Protein AF-A0A418NCV4-F1 (afdb_monomer)

Secondary structure (DSSP, 8-state):
--PPPPHHHHHHHHHHHHT---HHHHHTTT-HHHHHHHHHHHHHHTTT--HHHHHHHHHHHHHHHHHHGGG--HHHHHHHHHHHHHHHHHHHHTT-HHHHHHHHHHHHHHHHHHHHTT-HHHHHHHHHHTTTS-HHHHHHHHHHHHHH-

Solvent-accessible surface area (backbone atoms only — not comparable to full-atom values): 7726 Å² total; per-residue (Å²): 138,84,81,80,77,49,71,65,53,56,51,49,50,53,49,57,65,61,62,62,69,55,54,68,64,45,26,73,72,65,38,43,67,36,17,44,51,49,15,49,52,27,43,57,66,20,70,89,44,63,56,72,59,20,48,52,24,42,52,51,13,41,53,27,26,56,63,34,27,73,82,62,47,68,68,39,50,52,51,41,31,52,44,21,46,51,48,14,52,46,28,44,74,71,66,37,53,70,59,12,23,48,30,35,4,54,19,51,41,52,32,50,52,42,25,75,75,64,37,63,68,37,39,52,48,52,64,72,37,59,86,72,59,48,74,58,9,52,51,40,21,51,56,53,52,70,72,77,110

Sequence (149 aa):
MSGERSLGDILGEALKSRSSRSPIHDAGRGDSDSLRSLASEHHNSGLDLTGLGRIAELGQALSFARLAAVDGTPDDLRAIVYLYGQLAGECRALGDAAAADTYEGQGYLLAEIMAEEGDEDMASMVVASAAAVSPGAHKTAKKLREAIV

Structure (mmCIF, N/CA/C/O backbone):
data_AF-A0A418NCV4-F1
#
_entry.id   AF-A0A418NCV4-F1
#
loop_
_atom_site.group_PDB
_atom_site.id
_atom_site.type_symbol
_atom_site.label_atom_id
_atom_site.label_alt_id
_atom_site.label_comp_id
_atom_site.label_asym_id
_atom_site.label_entity_id
_atom_site.label_seq_id
_atom_site.pdbx_PDB_ins_code
_atom_site.Cartn_x
_atom_site.Cartn_y
_atom_site.Cartn_z
_atom_site.occupancy
_atom_site.B_iso_or_equiv
_atom_site.auth_seq_id
_atom_site.auth_comp_id
_atom_site.auth_asym_id
_atom_site.auth_atom_id
_atom_site.pdbx_PDB_model_num
ATOM 1 N N . MET A 1 1 ? 7.838 -57.173 12.049 1.00 43.25 1 MET A N 1
ATOM 2 C CA . MET A 1 1 ? 6.371 -57.108 11.893 1.00 43.25 1 MET A CA 1
ATOM 3 C C . MET A 1 1 ? 6.043 -55.798 11.197 1.00 43.25 1 MET A C 1
ATOM 5 O O . MET A 1 1 ? 6.074 -54.765 11.847 1.00 43.25 1 MET A O 1
ATOM 9 N N . SER A 1 2 ? 5.862 -55.827 9.875 1.00 48.66 2 SER A N 1
ATOM 10 C CA . SER A 1 2 ? 5.436 -54.655 9.100 1.00 48.66 2 SER A CA 1
ATOM 11 C C . SER A 1 2 ? 3.914 -54.699 9.025 1.00 48.66 2 SER A C 1
ATOM 13 O O . SER A 1 2 ? 3.376 -55.666 8.493 1.00 48.66 2 SER A O 1
ATOM 15 N N . GLY A 1 3 ? 3.232 -53.736 9.644 1.00 57.91 3 GLY A N 1
ATOM 16 C CA . GLY A 1 3 ? 1.777 -53.627 9.563 1.00 57.91 3 GLY A CA 1
ATOM 17 C C . GLY A 1 3 ? 1.383 -53.159 8.167 1.00 57.91 3 GLY A C 1
ATOM 18 O O . GLY A 1 3 ? 1.766 -52.064 7.757 1.00 57.91 3 GLY A O 1
ATOM 19 N N . GLU A 1 4 ? 0.659 -53.996 7.428 1.00 65.62 4 GLU A N 1
ATOM 20 C CA . GLU A 1 4 ? 0.064 -53.616 6.149 1.00 65.62 4 GLU A CA 1
ATOM 21 C C . GLU A 1 4 ? -0.960 -52.504 6.399 1.00 65.62 4 GLU A C 1
ATOM 23 O O . GLU A 1 4 ? -1.940 -52.699 7.119 1.00 65.62 4 GLU A O 1
ATOM 28 N N . ARG A 1 5 ? -0.708 -51.311 5.844 1.00 72.44 5 ARG A N 1
ATOM 29 C CA . ARG A 1 5 ? -1.684 -50.215 5.879 1.00 72.44 5 ARG A CA 1
ATOM 30 C C . ARG A 1 5 ? -2.910 -50.636 5.084 1.00 72.44 5 ARG A C 1
ATOM 32 O O . ARG A 1 5 ? -2.779 -51.129 3.961 1.00 72.44 5 ARG A O 1
ATOM 39 N N . SER A 1 6 ? -4.091 -50.414 5.650 1.00 82.12 6 SER A N 1
ATOM 40 C CA . SER A 1 6 ? -5.339 -50.714 4.962 1.00 82.12 6 SER A CA 1
ATOM 41 C C . SER A 1 6 ? -5.499 -49.797 3.752 1.00 82.12 6 SER A C 1
ATOM 43 O O . SER A 1 6 ? -5.126 -48.624 3.775 1.00 82.12 6 SER A O 1
ATOM 45 N N . LEU A 1 7 ? -6.137 -50.306 2.699 1.00 69.69 7 LEU A N 1
ATOM 46 C CA . LEU A 1 7 ? -6.586 -49.499 1.561 1.00 69.69 7 LEU A CA 1
ATOM 47 C C . LEU A 1 7 ? -7.463 -48.318 2.027 1.00 69.69 7 LEU A C 1
ATOM 49 O O . LEU A 1 7 ? -7.422 -47.249 1.426 1.00 69.69 7 LEU A O 1
ATOM 53 N N . GLY A 1 8 ? -8.188 -48.483 3.140 1.00 77.38 8 GLY A N 1
ATOM 54 C CA . GLY A 1 8 ? -8.931 -47.409 3.803 1.00 77.38 8 GLY A CA 1
ATOM 55 C C . GLY A 1 8 ? -8.045 -46.332 4.438 1.00 77.38 8 GLY A C 1
ATOM 56 O O . GLY A 1 8 ? -8.419 -45.164 4.405 1.00 77.38 8 GLY A O 1
ATOM 57 N N . ASP A 1 9 ? -6.857 -46.684 4.937 1.00 79.69 9 ASP A N 1
ATOM 58 C CA . ASP A 1 9 ? -5.893 -45.724 5.495 1.00 79.69 9 ASP A CA 1
ATOM 59 C C . ASP A 1 9 ? -5.238 -44.909 4.377 1.00 79.69 9 ASP A C 1
ATOM 61 O O . ASP A 1 9 ? -5.126 -43.690 4.475 1.00 79.69 9 ASP A O 1
ATOM 65 N N . ILE A 1 10 ? -4.887 -45.573 3.271 1.00 75.12 10 ILE A N 1
ATOM 66 C CA . ILE A 1 10 ? -4.295 -44.942 2.083 1.00 75.12 10 ILE A CA 1
ATOM 67 C C . ILE A 1 10 ? -5.305 -44.004 1.411 1.00 75.12 10 ILE A C 1
ATOM 69 O O . ILE A 1 10 ? -4.969 -42.875 1.055 1.00 75.12 10 ILE A O 1
ATOM 73 N N . LEU A 1 11 ? -6.560 -44.440 1.261 1.00 70.94 11 LEU A N 1
ATOM 74 C CA . LEU A 1 11 ? -7.629 -43.602 0.715 1.00 70.94 11 LEU A CA 1
ATOM 75 C C . LEU A 1 11 ? -8.022 -42.483 1.686 1.00 70.94 11 LEU A C 1
ATOM 77 O O . LEU A 1 11 ? -8.301 -41.371 1.245 1.00 70.94 11 LEU A O 1
ATOM 81 N N . GLY A 1 12 ? -8.003 -42.743 2.994 1.00 69.06 12 GLY A N 1
ATOM 82 C CA . GLY A 1 12 ? -8.246 -41.746 4.033 1.00 69.06 12 GLY A CA 1
ATOM 83 C C . GLY A 1 12 ? -7.181 -40.648 4.058 1.00 69.06 12 GLY A C 1
ATOM 84 O O . GLY A 1 12 ? -7.532 -39.472 4.132 1.00 69.06 12 GLY A O 1
ATOM 85 N N . GLU A 1 13 ? -5.897 -40.999 3.937 1.00 66.00 13 GLU A N 1
ATOM 86 C CA . GLU A 1 13 ? -4.798 -40.036 3.778 1.00 66.00 13 GLU A CA 1
ATOM 87 C C . GLU A 1 13 ? -4.887 -39.290 2.443 1.00 66.00 13 GLU A C 1
ATOM 89 O O . GLU A 1 13 ? -4.771 -38.069 2.438 1.00 66.00 13 GLU A O 1
ATOM 94 N N . ALA A 1 14 ? -5.176 -39.972 1.330 1.00 58.09 14 ALA A N 1
ATOM 95 C CA . ALA A 1 14 ? -5.301 -39.342 0.012 1.00 58.09 14 ALA A CA 1
ATOM 96 C C . ALA A 1 14 ? -6.516 -38.400 -0.102 1.00 58.09 14 ALA A C 1
ATOM 98 O O . ALA A 1 14 ? -6.495 -37.431 -0.862 1.00 58.09 14 ALA A O 1
ATOM 99 N N . LEU A 1 15 ? -7.592 -38.662 0.646 1.00 58.34 15 LEU A N 1
ATOM 100 C CA . LEU A 1 15 ? -8.760 -37.781 0.724 1.00 58.34 15 LEU A CA 1
ATOM 101 C C . LEU A 1 15 ? -8.524 -36.602 1.673 1.00 58.34 15 LEU A C 1
ATOM 103 O O . LEU A 1 15 ? -8.945 -35.494 1.353 1.00 58.34 15 LEU A O 1
ATOM 107 N N . LYS A 1 16 ? -7.796 -36.802 2.780 1.00 58.25 16 LYS A N 1
ATOM 108 C CA . LYS A 1 16 ? -7.331 -35.711 3.656 1.00 58.25 16 LYS A CA 1
ATOM 109 C C . LYS A 1 16 ? -6.290 -34.824 2.967 1.00 58.25 16 LYS A C 1
ATOM 111 O O . LYS A 1 16 ? -6.316 -33.614 3.147 1.00 58.25 16 LYS A O 1
ATOM 116 N N . SER A 1 17 ? -5.433 -35.389 2.115 1.00 54.16 17 SER A N 1
ATOM 117 C CA . SER A 1 17 ? -4.494 -34.622 1.288 1.00 54.16 17 SER A CA 1
ATOM 118 C C . SER A 1 17 ? -5.184 -33.933 0.107 1.00 54.16 17 SER A C 1
ATOM 1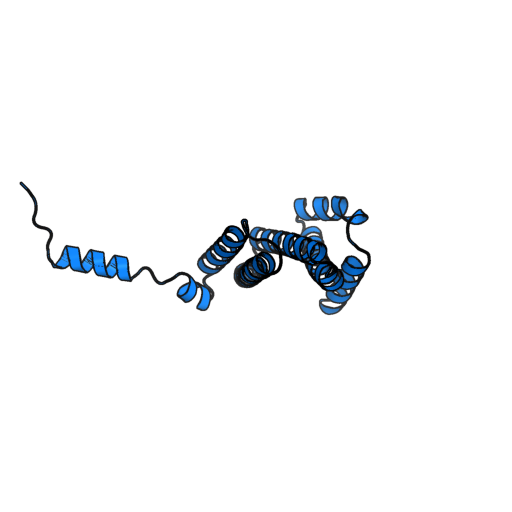20 O O . SER A 1 17 ? -4.706 -32.907 -0.356 1.00 54.16 17 SER A O 1
ATOM 122 N N . ARG A 1 18 ? -6.320 -34.457 -0.382 1.00 47.69 18 ARG A N 1
ATOM 123 C CA . ARG A 1 18 ? -7.186 -33.770 -1.362 1.00 47.69 18 ARG A CA 1
ATOM 124 C C . ARG A 1 18 ? -8.115 -32.731 -0.739 1.00 47.69 18 ARG A C 1
ATOM 126 O O . ARG A 1 18 ? -8.660 -31.915 -1.477 1.00 47.69 18 ARG A O 1
ATOM 133 N N . SER A 1 19 ? -8.311 -32.745 0.580 1.00 47.38 19 SER A N 1
ATOM 134 C CA . SER A 1 19 ? -9.082 -31.713 1.278 1.00 47.38 19 SER A CA 1
ATOM 135 C C . SER A 1 19 ? -8.256 -30.477 1.629 1.00 47.38 19 SER A C 1
ATOM 137 O O . SER A 1 19 ? -8.783 -29.596 2.305 1.00 47.38 19 SER A O 1
ATOM 139 N N . SER A 1 20 ? -7.003 -30.366 1.168 1.00 56.66 20 SER A N 1
ATOM 140 C CA . SER A 1 20 ? -6.311 -29.078 1.133 1.00 56.66 20 SER A CA 1
ATOM 141 C C . SER A 1 20 ? -6.942 -28.246 0.017 1.00 56.66 20 SER A C 1
ATOM 143 O O . SER A 1 20 ? -6.496 -28.262 -1.135 1.00 56.66 20 SER A O 1
ATOM 145 N N . ARG A 1 21 ? -8.063 -27.591 0.325 1.00 61.75 21 ARG A N 1
ATOM 146 C CA . ARG A 1 21 ? -8.634 -26.586 -0.571 1.00 61.75 21 ARG A CA 1
ATOM 147 C C . ARG A 1 21 ? -7.528 -25.589 -0.913 1.00 61.75 21 ARG A C 1
ATOM 149 O O . ARG A 1 21 ? -6.739 -25.210 -0.055 1.00 61.75 21 ARG A O 1
ATOM 156 N N . SER A 1 22 ? -7.414 -25.256 -2.197 1.00 76.38 22 SER A N 1
ATOM 157 C CA . SER A 1 22 ? -6.406 -24.294 -2.637 1.00 76.38 22 SER A CA 1
ATOM 158 C C . SER A 1 22 ? -6.667 -22.951 -1.941 1.00 76.38 22 SER A C 1
ATOM 160 O O . SER A 1 22 ? -7.829 -22.531 -1.931 1.00 76.38 22 SER A O 1
ATOM 162 N N . PRO A 1 23 ? -5.635 -22.260 -1.423 1.00 76.31 23 PRO A N 1
ATOM 163 C CA . PRO A 1 23 ? -5.783 -20.965 -0.756 1.00 76.31 23 PRO A CA 1
ATOM 164 C C . PRO A 1 23 ? -6.601 -19.946 -1.559 1.00 76.31 23 PRO A C 1
ATOM 166 O O . PRO A 1 23 ? -7.382 -19.193 -0.990 1.00 76.31 23 PRO A O 1
ATOM 169 N N . ILE A 1 24 ? -6.528 -19.982 -2.895 1.00 85.31 24 ILE A N 1
ATOM 170 C CA . ILE A 1 24 ? -7.312 -19.085 -3.756 1.00 85.31 24 ILE A CA 1
ATOM 171 C C . ILE A 1 24 ? -8.825 -19.342 -3.696 1.00 85.31 24 ILE A C 1
ATOM 173 O O . ILE A 1 24 ? -9.622 -18.418 -3.850 1.00 85.31 24 ILE A O 1
ATOM 177 N N . HIS A 1 25 ? -9.249 -20.583 -3.447 1.00 87.88 25 HIS A N 1
ATOM 178 C CA . HIS A 1 25 ? -10.666 -20.913 -3.304 1.00 87.88 25 HIS A CA 1
ATOM 179 C C . HIS A 1 25 ? -11.238 -20.451 -1.971 1.00 87.88 25 HIS A C 1
ATOM 181 O O . HIS A 1 25 ? -12.406 -20.068 -1.926 1.00 87.88 25 HIS A O 1
ATOM 187 N N . ASP A 1 26 ? -10.452 -20.513 -0.902 1.00 87.50 26 ASP A N 1
ATOM 188 C CA . ASP A 1 26 ? -10.897 -20.076 0.418 1.00 87.50 26 ASP A CA 1
ATOM 189 C C . ASP A 1 26 ? -10.825 -18.545 0.525 1.00 87.50 26 ASP A C 1
ATOM 191 O O . ASP A 1 26 ? -11.815 -17.920 0.910 1.00 87.50 26 ASP A O 1
ATOM 195 N N . ALA A 1 27 ? -9.770 -17.923 -0.010 1.00 87.81 27 ALA A N 1
ATOM 196 C CA . ALA A 1 27 ? -9.691 -16.475 -0.209 1.00 87.81 27 ALA A CA 1
ATOM 197 C C . ALA A 1 27 ? -10.851 -15.931 -1.061 1.00 87.81 27 ALA A C 1
ATOM 199 O O . ALA A 1 27 ? -11.453 -14.914 -0.725 1.00 87.81 27 A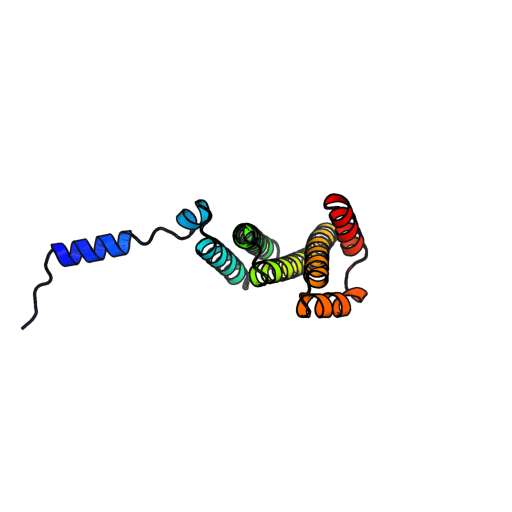LA A O 1
ATOM 200 N N . GLY A 1 28 ? -11.236 -16.641 -2.128 1.00 88.31 28 GLY A N 1
ATOM 201 C CA . GLY A 1 28 ? -12.388 -16.284 -2.962 1.00 88.31 28 GLY A CA 1
ATOM 202 C C . GLY A 1 28 ? -13.738 -16.315 -2.232 1.00 88.31 28 GLY A C 1
ATOM 203 O O . GLY A 1 28 ? -14.716 -15.774 -2.744 1.00 88.31 28 GLY A O 1
ATOM 204 N N . ARG A 1 29 ? -13.810 -16.925 -1.041 1.00 89.31 29 ARG A N 1
ATOM 205 C CA . ARG A 1 29 ? -14.981 -16.875 -0.148 1.00 89.31 29 ARG A CA 1
ATOM 206 C C . ARG A 1 29 ? -14.839 -15.853 0.982 1.00 89.31 29 ARG A C 1
ATOM 208 O O . ARG A 1 29 ? -15.727 -15.790 1.825 1.00 89.31 29 ARG A O 1
ATOM 215 N N . GLY A 1 30 ? -13.766 -15.065 0.985 1.00 88.06 30 GLY A N 1
ATOM 216 C CA . GLY A 1 30 ? -13.498 -14.054 2.004 1.00 88.06 30 GLY A CA 1
ATOM 217 C C . GLY A 1 30 ? -12.783 -14.586 3.244 1.00 88.06 30 GLY A C 1
ATOM 218 O O . GLY A 1 30 ? -12.866 -13.953 4.286 1.00 88.06 30 GLY A O 1
ATOM 219 N N . ASP A 1 31 ? -12.107 -15.737 3.169 1.00 91.56 31 ASP A N 1
ATOM 220 C CA . ASP A 1 31 ? -11.271 -16.203 4.279 1.00 91.56 31 ASP A CA 1
ATOM 221 C C . ASP A 1 31 ? -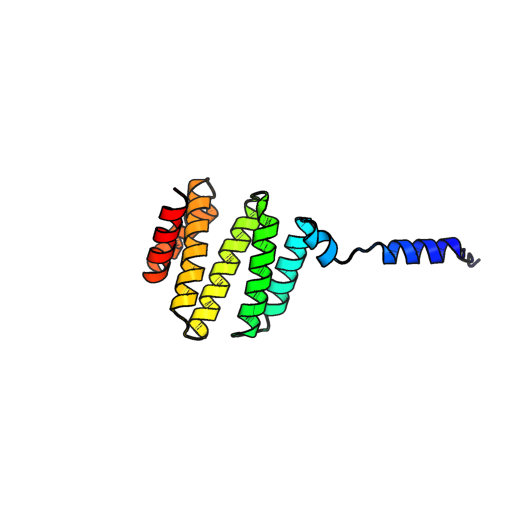10.049 -15.283 4.456 1.00 91.56 31 ASP A C 1
ATOM 223 O O . ASP A 1 31 ? -9.136 -15.282 3.624 1.00 91.56 31 ASP A O 1
ATOM 227 N N . SER A 1 32 ? -10.046 -14.482 5.526 1.00 92.06 32 SER A N 1
ATOM 228 C CA . SER A 1 32 ? -9.034 -13.445 5.773 1.00 92.06 32 SER A CA 1
ATOM 229 C C . SER A 1 32 ? -7.619 -14.015 5.911 1.00 92.06 32 SER A C 1
ATOM 231 O O . SER A 1 32 ? -6.671 -13.404 5.423 1.00 92.06 32 SER A O 1
ATOM 233 N N . ASP A 1 33 ? -7.450 -15.207 6.490 1.00 92.06 33 ASP A N 1
ATOM 234 C CA . ASP A 1 33 ? -6.130 -15.842 6.621 1.00 92.06 33 ASP A CA 1
ATOM 235 C C . ASP A 1 33 ? -5.573 -16.283 5.265 1.00 92.06 33 ASP A C 1
ATOM 237 O O . ASP A 1 33 ? -4.405 -16.035 4.950 1.00 92.06 33 ASP A O 1
ATOM 241 N N . SER A 1 34 ? -6.418 -16.859 4.410 1.00 93.62 34 SER A N 1
ATOM 242 C CA . SER A 1 34 ? -6.048 -17.184 3.032 1.00 93.62 34 SER A CA 1
ATOM 243 C C . SER A 1 34 ? -5.724 -15.926 2.221 1.00 93.62 34 SER A C 1
ATOM 245 O O . SER A 1 34 ? -4.763 -15.927 1.451 1.00 93.62 34 SER A O 1
ATOM 247 N N . LEU A 1 35 ? -6.472 -14.833 2.415 1.00 95.12 35 LEU A N 1
ATOM 248 C CA . LEU A 1 35 ? -6.190 -13.539 1.782 1.00 95.12 35 LEU A CA 1
ATOM 249 C C . LEU A 1 35 ? -4.833 -12.972 2.229 1.00 95.12 35 LEU A C 1
ATOM 251 O O . LEU A 1 35 ? -4.035 -12.572 1.381 1.00 95.12 35 LEU A O 1
ATOM 255 N N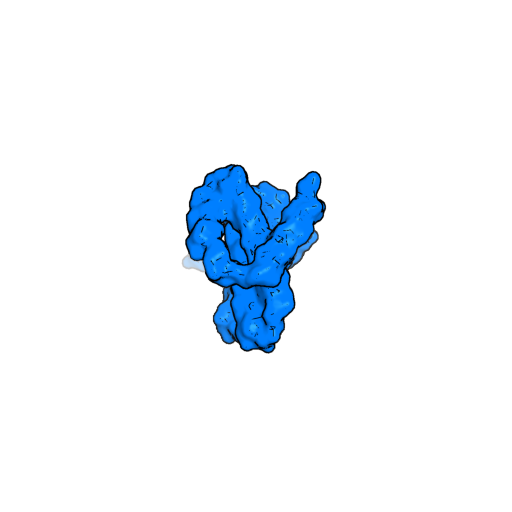 . ARG A 1 36 ? -4.515 -13.007 3.530 1.00 94.75 36 ARG A N 1
ATOM 256 C CA . ARG A 1 36 ? -3.192 -12.611 4.056 1.00 94.75 36 ARG A CA 1
ATOM 257 C C . ARG A 1 36 ? -2.067 -13.474 3.495 1.00 94.75 36 ARG A C 1
ATOM 259 O O . ARG A 1 36 ? -1.007 -12.952 3.138 1.00 94.75 36 ARG A O 1
ATOM 266 N N . SER A 1 37 ? -2.295 -14.784 3.390 1.00 94.88 37 SER A N 1
ATOM 267 C CA . SER A 1 37 ? -1.320 -15.713 2.815 1.00 94.88 37 SER A CA 1
ATOM 268 C C . SER A 1 37 ? -1.018 -15.365 1.358 1.00 94.88 37 SER A C 1
ATOM 270 O O . SER A 1 37 ? 0.151 -15.287 0.989 1.00 94.88 37 SER A O 1
ATOM 272 N N . LEU A 1 38 ? -2.044 -15.094 0.544 1.00 95.69 38 LEU A N 1
ATOM 273 C CA . LEU A 1 38 ? -1.867 -14.694 -0.857 1.00 95.69 38 LEU A CA 1
ATOM 274 C C . LEU A 1 38 ? -1.196 -13.323 -0.986 1.00 95.69 38 LEU A C 1
ATOM 276 O O . LEU A 1 38 ? -0.316 -13.147 -1.827 1.00 95.69 38 LEU A O 1
ATOM 280 N N . ALA A 1 39 ? -1.561 -12.361 -0.133 1.00 96.62 39 ALA A N 1
ATOM 281 C CA . ALA A 1 39 ? -0.896 -11.061 -0.096 1.00 96.62 39 ALA A CA 1
ATOM 282 C C . ALA A 1 39 ? 0.614 -11.214 0.154 1.00 96.62 39 ALA A C 1
ATOM 284 O O . ALA A 1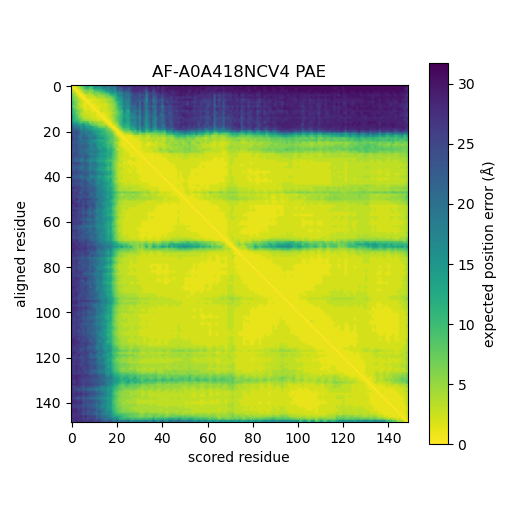 39 ? 1.434 -10.621 -0.549 1.00 96.62 39 ALA A O 1
ATOM 285 N N . SER A 1 40 ? 0.975 -12.067 1.115 1.00 96.62 40 SER A N 1
ATOM 286 C CA . SER A 1 40 ? 2.366 -12.371 1.460 1.00 96.62 40 SER A CA 1
ATOM 287 C C . SER A 1 40 ? 3.096 -13.102 0.330 1.00 96.62 40 SER A C 1
ATOM 289 O O . SER A 1 40 ? 4.234 -12.763 0.014 1.00 96.62 40 SER A O 1
ATOM 291 N N . GLU A 1 41 ? 2.448 -14.080 -0.307 1.00 96.62 41 GLU A N 1
ATOM 292 C CA . GLU A 1 41 ? 3.011 -14.839 -1.429 1.00 96.62 41 GLU A CA 1
ATOM 293 C C . GLU A 1 41 ? 3.376 -13.929 -2.606 1.00 96.62 41 GLU A C 1
ATOM 295 O O . GLU A 1 41 ? 4.502 -13.990 -3.102 1.00 96.62 41 GLU A O 1
ATOM 300 N N . HIS A 1 42 ? 2.469 -13.037 -3.007 1.00 97.88 42 HIS A N 1
ATOM 301 C CA . HIS A 1 42 ? 2.728 -12.073 -4.076 1.00 97.88 42 HIS A CA 1
ATOM 302 C C . HIS A 1 42 ? 3.789 -11.042 -3.683 1.00 97.88 42 HIS A C 1
ATOM 304 O O . HIS A 1 42 ? 4.696 -10.742 -4.464 1.00 97.88 42 HIS A O 1
ATOM 310 N N . HIS A 1 43 ? 3.752 -10.539 -2.445 1.00 97.94 43 HIS A N 1
ATOM 311 C CA . HIS A 1 43 ? 4.787 -9.625 -1.971 1.00 97.94 43 HIS A CA 1
ATOM 312 C C . HIS A 1 43 ? 6.184 -10.262 -2.063 1.00 97.94 43 HIS A C 1
ATOM 314 O O . HIS A 1 43 ? 7.102 -9.632 -2.603 1.00 97.94 43 HIS A O 1
ATOM 320 N N . ASN A 1 44 ? 6.313 -11.511 -1.602 1.00 97.25 44 ASN A N 1
ATOM 321 C CA . ASN A 1 44 ? 7.552 -12.283 -1.631 1.00 97.25 44 ASN A CA 1
ATOM 322 C C . ASN A 1 44 ? 7.995 -12.608 -3.059 1.00 97.25 44 ASN A C 1
ATOM 324 O O . ASN A 1 44 ? 9.162 -12.421 -3.388 1.00 97.25 44 ASN A O 1
ATOM 328 N N . SER A 1 45 ? 7.067 -13.036 -3.918 1.00 96.19 45 SER A N 1
ATOM 329 C CA . SER A 1 45 ? 7.352 -13.371 -5.321 1.00 96.19 45 SER A CA 1
ATOM 330 C C . SER A 1 45 ? 7.914 -12.184 -6.090 1.00 96.19 45 SER A C 1
ATOM 332 O O . SER A 1 45 ? 8.770 -12.341 -6.957 1.00 96.19 45 SER A O 1
ATOM 334 N N . GLY A 1 46 ? 7.477 -10.973 -5.747 1.00 95.50 46 GLY A N 1
ATOM 335 C CA . GLY A 1 46 ? 8.033 -9.790 -6.367 1.00 95.50 46 GLY A CA 1
ATOM 336 C C . GLY A 1 46 ? 9.397 -9.357 -5.815 1.00 95.50 46 GLY A C 1
ATOM 337 O O . GLY A 1 46 ? 9.964 -8.463 -6.421 1.00 95.50 46 GLY A O 1
ATOM 338 N N . LEU A 1 47 ? 9.915 -9.876 -4.691 1.00 94.88 47 LEU A N 1
ATOM 339 C CA . LEU A 1 47 ? 11.135 -9.325 -4.057 1.00 94.88 47 LEU A CA 1
ATOM 340 C C . LEU A 1 47 ? 12.357 -9.355 -4.987 1.00 94.88 47 LEU A C 1
ATOM 342 O O . LEU A 1 47 ? 13.196 -8.461 -4.914 1.00 94.88 47 LEU A O 1
ATOM 346 N N . ASP A 1 48 ? 12.408 -10.338 -5.884 1.00 93.94 48 ASP A N 1
ATOM 347 C CA . ASP A 1 48 ? 13.482 -10.505 -6.868 1.00 93.94 48 ASP A CA 1
ATOM 348 C C . ASP A 1 48 ? 13.180 -9.823 -8.219 1.00 93.94 48 ASP A C 1
ATOM 350 O O . ASP A 1 48 ? 13.972 -9.899 -9.162 1.00 93.94 48 ASP A O 1
ATOM 354 N N . LEU A 1 49 ? 12.024 -9.164 -8.344 1.00 95.75 49 LEU A N 1
ATOM 355 C CA . LEU A 1 49 ? 11.584 -8.484 -9.560 1.00 95.75 49 LEU A CA 1
ATOM 356 C C . LEU A 1 49 ? 11.849 -6.979 -9.487 1.00 95.75 49 LEU A C 1
ATOM 358 O O . LEU A 1 49 ? 11.937 -6.384 -8.418 1.00 95.75 49 LEU A O 1
ATOM 362 N N . THR A 1 50 ? 11.891 -6.338 -10.655 1.00 94.25 50 THR A N 1
ATOM 363 C CA . THR A 1 50 ? 11.947 -4.875 -10.787 1.00 94.25 50 THR A CA 1
ATOM 364 C C . THR A 1 50 ? 10.976 -4.391 -11.860 1.00 94.25 50 THR A C 1
ATOM 366 O O . THR A 1 50 ? 10.526 -5.163 -12.719 1.00 94.25 50 THR A O 1
ATOM 369 N N . GLY A 1 51 ? 10.624 -3.106 -11.811 1.00 94.94 51 GLY A N 1
ATOM 370 C CA . GLY A 1 51 ? 9.801 -2.472 -12.835 1.00 94.94 51 GLY A CA 1
ATOM 371 C C . GLY A 1 51 ? 8.394 -3.070 -12.924 1.00 94.94 51 GLY A C 1
ATOM 372 O O . GLY A 1 51 ? 7.758 -3.344 -11.910 1.00 94.94 51 GLY A O 1
ATOM 373 N N . LEU A 1 52 ? 7.881 -3.278 -14.141 1.00 96.62 52 LEU A N 1
ATOM 374 C CA . LEU A 1 52 ? 6.485 -3.698 -14.342 1.00 96.62 52 LEU A CA 1
ATOM 375 C C . LEU A 1 52 ? 6.149 -5.050 -13.694 1.00 96.62 52 LEU A C 1
ATOM 377 O O . LEU A 1 52 ? 5.031 -5.225 -13.216 1.00 96.62 52 LEU A O 1
ATOM 381 N N . GLY A 1 53 ? 7.105 -5.985 -13.641 1.00 97.56 53 GLY A N 1
ATOM 382 C CA . GLY A 1 53 ? 6.911 -7.267 -12.957 1.00 97.56 53 GLY A CA 1
ATOM 383 C C . GLY A 1 53 ? 6.720 -7.083 -11.451 1.00 97.56 53 GLY A C 1
ATOM 384 O O . GLY A 1 53 ? 5.773 -7.616 -10.881 1.00 97.56 53 GLY A O 1
ATOM 385 N N . ARG A 1 54 ? 7.556 -6.243 -10.822 1.00 97.88 54 ARG A N 1
ATOM 386 C CA . ARG A 1 54 ? 7.414 -5.896 -9.400 1.00 97.88 54 ARG A CA 1
ATOM 387 C C . ARG A 1 54 ? 6.091 -5.190 -9.124 1.00 97.88 54 ARG A C 1
ATOM 389 O O . ARG A 1 54 ? 5.425 -5.527 -8.151 1.00 97.88 54 ARG A O 1
ATOM 396 N N . ILE A 1 55 ? 5.693 -4.250 -9.983 1.00 97.94 55 ILE A N 1
ATOM 397 C CA . ILE A 1 55 ? 4.415 -3.533 -9.856 1.00 97.94 55 ILE A CA 1
ATOM 398 C C . ILE A 1 55 ? 3.230 -4.498 -9.935 1.00 97.94 55 ILE A C 1
ATOM 400 O O . ILE A 1 55 ? 2.296 -4.363 -9.148 1.00 97.94 55 ILE A O 1
ATOM 404 N N . ALA A 1 56 ? 3.261 -5.473 -10.847 1.00 98.12 56 ALA A N 1
ATOM 405 C CA . ALA A 1 56 ? 2.199 -6.467 -10.960 1.00 98.12 56 ALA A CA 1
ATOM 406 C C . ALA A 1 56 ? 2.061 -7.291 -9.670 1.00 98.12 56 ALA A C 1
ATOM 408 O O . ALA A 1 56 ? 0.959 -7.391 -9.130 1.00 98.12 56 ALA A O 1
ATOM 409 N N . GLU A 1 57 ? 3.173 -7.805 -9.138 1.00 98.44 57 GLU A N 1
ATOM 410 C CA . GLU A 1 57 ? 3.182 -8.580 -7.892 1.00 98.44 57 GLU A CA 1
ATOM 411 C C . GLU A 1 57 ? 2.744 -7.744 -6.680 1.00 98.44 57 GLU A C 1
ATOM 413 O O . GLU A 1 57 ? 1.876 -8.155 -5.913 1.00 98.44 57 GLU A O 1
ATOM 418 N N . LEU A 1 58 ? 3.264 -6.523 -6.532 1.00 98.38 58 LEU A N 1
ATOM 419 C CA . LEU A 1 58 ? 2.842 -5.619 -5.459 1.00 98.38 58 LEU A CA 1
ATOM 420 C C . LEU A 1 58 ? 1.365 -5.216 -5.581 1.00 98.38 58 LEU A C 1
ATOM 422 O O . LEU A 1 58 ? 0.686 -5.067 -4.568 1.00 98.38 58 LEU A O 1
ATOM 426 N N . GLY A 1 59 ? 0.849 -5.062 -6.803 1.00 98.06 59 GLY A N 1
ATOM 427 C CA . GLY A 1 59 ? -0.562 -4.773 -7.054 1.00 98.06 59 GLY A CA 1
ATOM 428 C C . GLY A 1 59 ? -1.484 -5.924 -6.642 1.00 98.06 59 GLY A C 1
ATOM 429 O O . GLY A 1 59 ? -2.536 -5.684 -6.043 1.00 98.06 59 GLY A O 1
ATOM 430 N N . GLN A 1 60 ? -1.079 -7.173 -6.902 1.00 97.88 60 GLN A N 1
ATOM 431 C CA . GLN A 1 60 ? -1.790 -8.357 -6.404 1.00 97.88 60 GLN A CA 1
ATOM 432 C C . GLN A 1 60 ? -1.727 -8.430 -4.877 1.00 97.88 60 GLN A C 1
ATOM 434 O O . GLN A 1 60 ? -2.765 -8.569 -4.228 1.00 97.88 60 GLN A O 1
ATOM 439 N N . ALA A 1 61 ? -0.537 -8.239 -4.298 1.00 98.19 61 ALA A N 1
ATOM 440 C CA . ALA A 1 61 ? -0.349 -8.224 -2.851 1.00 98.19 61 ALA A CA 1
ATOM 441 C C . ALA A 1 61 ? -1.256 -7.188 -2.170 1.00 98.19 61 ALA A C 1
ATOM 443 O O . ALA A 1 61 ? -1.977 -7.512 -1.227 1.00 98.19 61 ALA A O 1
ATOM 444 N N . LEU A 1 62 ? -1.288 -5.961 -2.699 1.00 98.06 62 LEU A N 1
ATOM 445 C CA . LEU A 1 62 ? -2.147 -4.885 -2.210 1.00 98.06 62 LEU A CA 1
ATOM 446 C C . LEU A 1 62 ? -3.634 -5.236 -2.329 1.00 98.06 62 LEU A C 1
ATOM 448 O O . LEU A 1 62 ? -4.408 -4.938 -1.422 1.00 98.06 62 LEU A O 1
ATOM 452 N N . SER A 1 63 ? -4.045 -5.871 -3.427 1.00 96.50 63 SER A N 1
ATOM 453 C CA . SER A 1 63 ? -5.443 -6.265 -3.637 1.00 96.50 63 SER A CA 1
ATOM 454 C C . SER A 1 63 ? -5.906 -7.267 -2.578 1.00 96.50 63 SER A C 1
ATOM 456 O O . SER A 1 63 ? -6.945 -7.061 -1.950 1.00 96.50 63 SER A O 1
ATOM 458 N N . PHE A 1 64 ? -5.111 -8.307 -2.320 1.00 96.25 64 PHE A N 1
ATOM 459 C CA . PHE A 1 64 ? -5.423 -9.291 -1.285 1.00 96.25 64 PHE A CA 1
ATOM 460 C C . PHE A 1 64 ? -5.337 -8.709 0.128 1.00 96.25 64 PHE A C 1
ATOM 462 O O . PHE A 1 64 ? -6.221 -8.979 0.938 1.00 96.25 64 PHE A O 1
ATOM 469 N N . ALA A 1 65 ? -4.350 -7.853 0.409 1.00 96.19 65 ALA A N 1
ATOM 470 C CA . ALA A 1 65 ? -4.229 -7.185 1.704 1.00 96.19 65 ALA A CA 1
ATOM 471 C C . ALA A 1 65 ? -5.46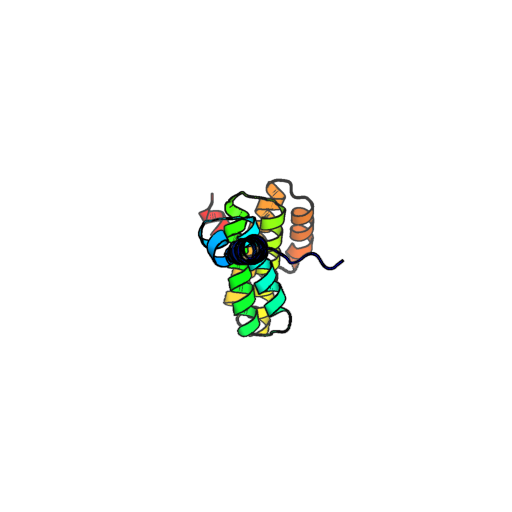2 -6.321 2.017 1.00 96.19 65 ALA A C 1
ATOM 473 O O . ALA A 1 65 ? -6.001 -6.389 3.117 1.00 96.19 65 ALA A O 1
ATOM 474 N N . ARG A 1 66 ? -5.979 -5.566 1.036 1.00 95.00 66 ARG A N 1
ATOM 475 C CA . ARG A 1 66 ? -7.205 -4.761 1.206 1.00 95.00 66 ARG A CA 1
ATOM 476 C C . ARG A 1 66 ? -8.443 -5.612 1.466 1.00 95.00 66 ARG A C 1
ATOM 478 O O . ARG A 1 66 ? -9.297 -5.196 2.238 1.00 95.00 66 ARG A O 1
ATOM 485 N N . LEU A 1 67 ? -8.542 -6.777 0.829 1.00 94.62 67 LEU A N 1
ATOM 486 C CA . LEU A 1 67 ? -9.631 -7.720 1.082 1.00 94.62 67 LEU A CA 1
ATOM 487 C C . LEU A 1 67 ? -9.522 -8.344 2.480 1.00 94.62 67 LEU A C 1
ATOM 489 O O . LEU A 1 67 ? -10.540 -8.497 3.144 1.00 94.62 67 LEU A O 1
ATOM 493 N N . ALA A 1 68 ? -8.310 -8.667 2.941 1.00 92.81 68 ALA A N 1
ATOM 494 C CA . ALA A 1 68 ? -8.087 -9.170 4.297 1.00 92.81 68 ALA A CA 1
ATOM 495 C C . ALA A 1 68 ? -8.405 -8.115 5.370 1.00 92.81 68 ALA A C 1
ATOM 497 O O . ALA A 1 68 ? -8.956 -8.437 6.419 1.00 92.81 68 ALA A O 1
ATOM 498 N N . ALA A 1 69 ? -8.109 -6.845 5.083 1.00 91.94 69 ALA A N 1
ATOM 499 C CA . ALA A 1 69 ? -8.309 -5.728 5.999 1.00 91.94 69 ALA A CA 1
ATOM 500 C C . ALA A 1 69 ? -9.774 -5.283 6.161 1.00 91.94 69 ALA A C 1
ATOM 502 O O . ALA A 1 69 ? -10.020 -4.290 6.843 1.00 91.94 69 ALA A O 1
ATOM 503 N N . VAL A 1 70 ? -10.753 -5.970 5.557 1.00 84.62 70 VAL A N 1
ATOM 504 C CA . VAL A 1 70 ? -12.182 -5.628 5.712 1.00 84.62 70 VAL A CA 1
ATOM 505 C C . VAL A 1 70 ? -12.614 -5.673 7.182 1.00 84.62 70 VAL A C 1
ATOM 507 O O . VAL A 1 70 ? -13.435 -4.858 7.597 1.00 84.62 70 VAL A O 1
ATOM 510 N N . ASP A 1 71 ? -12.006 -6.553 7.981 1.00 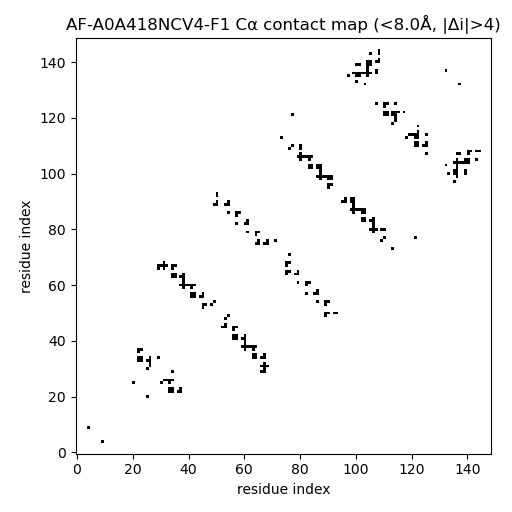77.31 71 ASP A N 1
ATOM 511 C CA . ASP A 1 71 ? -12.250 -6.649 9.426 1.00 77.31 71 ASP A CA 1
ATOM 512 C C . ASP A 1 71 ? -11.471 -5.599 10.249 1.00 77.31 71 ASP A C 1
ATOM 514 O O . ASP A 1 71 ? -11.594 -5.552 11.473 1.00 77.31 71 ASP A O 1
ATOM 518 N N . GLY A 1 72 ? -10.671 -4.749 9.594 1.00 73.06 72 GLY A N 1
ATOM 519 C CA . GLY A 1 72 ? -10.027 -3.581 10.197 1.00 73.06 72 GLY A CA 1
ATOM 520 C C . GLY A 1 72 ? -8.902 -3.895 11.180 1.00 73.06 72 GLY A C 1
ATOM 521 O O . GLY A 1 72 ? -8.678 -3.116 12.106 1.00 73.06 72 GLY A O 1
ATOM 522 N N . THR A 1 73 ? -8.195 -5.023 11.034 1.00 86.94 73 THR A N 1
ATOM 523 C CA . THR A 1 73 ? -7.081 -5.304 11.951 1.00 86.94 73 THR A CA 1
ATOM 524 C C . THR A 1 73 ? -5.932 -4.308 11.718 1.00 86.94 73 THR A C 1
ATOM 526 O O . THR A 1 73 ? -5.575 -4.056 10.561 1.00 86.94 73 THR A O 1
ATOM 529 N N . PRO A 1 74 ? -5.328 -3.735 12.780 1.00 88.38 74 PRO A N 1
ATOM 530 C CA . PRO A 1 74 ? -4.266 -2.739 12.624 1.00 88.38 74 PRO A CA 1
ATOM 531 C C . PRO A 1 74 ? -3.085 -3.236 11.785 1.00 88.38 74 PRO A C 1
ATOM 533 O O . PRO A 1 74 ? -2.563 -2.498 10.954 1.00 88.38 74 PRO A O 1
ATOM 536 N N . ASP A 1 75 ? -2.694 -4.501 11.941 1.00 91.25 75 ASP A N 1
ATOM 537 C CA . ASP A 1 75 ? -1.560 -5.069 11.209 1.00 91.25 75 ASP A CA 1
ATOM 538 C C . ASP A 1 75 ? -1.833 -5.195 9.704 1.00 91.25 75 ASP A C 1
ATOM 540 O O . ASP A 1 75 ? -0.941 -4.919 8.898 1.00 91.25 75 ASP A O 1
ATOM 544 N N . ASP A 1 76 ? -3.068 -5.521 9.306 1.00 93.12 76 ASP A N 1
ATOM 545 C CA . ASP A 1 76 ? -3.443 -5.548 7.889 1.00 93.12 76 ASP A CA 1
ATOM 546 C C . ASP A 1 76 ? -3.385 -4.136 7.277 1.00 93.12 76 ASP A C 1
ATOM 548 O O . ASP A 1 76 ? -2.901 -3.953 6.157 1.00 93.12 76 ASP A O 1
ATOM 552 N N . LEU A 1 77 ? -3.820 -3.113 8.021 1.00 95.25 77 LEU A N 1
ATOM 553 C CA . LEU A 1 77 ? -3.748 -1.720 7.572 1.00 95.25 77 LEU A CA 1
ATOM 554 C C . LEU A 1 77 ? -2.294 -1.233 7.446 1.00 95.25 77 LEU A C 1
ATOM 556 O O . LEU A 1 77 ? -1.945 -0.614 6.437 1.00 95.25 77 LEU A O 1
ATOM 560 N N . ARG A 1 78 ? -1.414 -1.585 8.394 1.00 95.88 78 ARG A N 1
ATOM 561 C CA . ARG A 1 78 ? 0.029 -1.281 8.304 1.00 95.88 78 ARG A CA 1
ATOM 562 C C . ARG A 1 78 ? 0.667 -1.941 7.085 1.00 95.88 78 ARG A C 1
ATOM 564 O O . ARG A 1 78 ? 1.452 -1.305 6.378 1.00 95.88 78 ARG A O 1
ATOM 571 N N . ALA A 1 79 ? 0.304 -3.192 6.798 1.00 96.06 79 ALA A N 1
ATOM 572 C CA . ALA A 1 79 ? 0.775 -3.891 5.606 1.00 96.06 79 ALA A CA 1
ATOM 573 C C . ALA A 1 79 ? 0.344 -3.168 4.317 1.00 96.06 79 ALA A C 1
ATOM 575 O O . ALA A 1 79 ? 1.144 -3.023 3.391 1.00 96.06 79 ALA A O 1
ATOM 576 N N . ILE A 1 80 ? -0.885 -2.647 4.266 1.00 97.50 80 ILE A N 1
ATOM 577 C CA . ILE A 1 80 ? -1.376 -1.851 3.132 1.00 97.50 80 ILE A CA 1
ATOM 578 C C . ILE A 1 80 ? -0.570 -0.556 2.965 1.00 97.50 80 ILE A C 1
ATOM 580 O O . ILE A 1 80 ? -0.147 -0.253 1.847 1.00 97.50 80 ILE A O 1
ATOM 584 N N . VAL A 1 81 ? -0.319 0.191 4.048 1.00 97.12 81 VAL A N 1
ATOM 585 C CA . VAL A 1 81 ? 0.523 1.405 4.012 1.00 97.12 81 VAL A CA 1
ATOM 586 C C . VAL A 1 81 ? 1.906 1.087 3.439 1.00 97.12 81 VAL A C 1
ATOM 588 O O . VAL A 1 81 ? 2.391 1.778 2.539 1.00 97.12 81 VAL A O 1
ATOM 591 N N . TYR A 1 82 ? 2.519 0.001 3.907 1.00 96.75 82 TYR A N 1
ATOM 592 C CA . TYR A 1 82 ? 3.819 -0.451 3.423 1.00 96.75 82 TYR A CA 1
ATOM 593 C C . TYR A 1 82 ? 3.809 -0.802 1.925 1.00 96.75 82 TYR A C 1
ATOM 595 O O . TYR A 1 82 ? 4.706 -0.393 1.181 1.00 96.75 82 TYR A O 1
ATOM 603 N N . LEU A 1 83 ? 2.781 -1.515 1.453 1.00 98.31 83 LEU A N 1
ATOM 604 C CA . LEU A 1 83 ? 2.632 -1.882 0.041 1.00 98.31 83 LEU A CA 1
ATOM 605 C C . LEU A 1 83 ? 2.440 -0.657 -0.862 1.00 98.31 83 LEU A C 1
ATOM 607 O O . LEU A 1 83 ? 3.028 -0.604 -1.945 1.00 98.31 83 LEU A O 1
ATOM 611 N N . TYR A 1 84 ? 1.694 0.355 -0.409 1.00 98.12 84 TYR A N 1
ATOM 612 C CA . TYR A 1 84 ? 1.596 1.633 -1.117 1.00 98.12 84 TYR A CA 1
ATOM 613 C C . TYR A 1 84 ? 2.950 2.325 -1.263 1.00 98.12 84 TYR A C 1
ATOM 615 O O . TYR A 1 84 ? 3.278 2.793 -2.354 1.00 98.12 84 TYR A O 1
ATOM 623 N N . GLY A 1 85 ? 3.757 2.350 -0.197 1.00 96.75 85 GLY A N 1
ATOM 624 C CA . GLY A 1 85 ? 5.104 2.920 -0.236 1.00 96.75 85 GLY A CA 1
ATOM 625 C C . GLY A 1 85 ? 6.008 2.226 -1.258 1.00 96.75 85 GLY A C 1
ATOM 626 O O . GLY A 1 85 ? 6.705 2.891 -2.026 1.00 96.75 85 GLY A O 1
ATOM 627 N N . GLN A 1 86 ? 5.950 0.894 -1.335 1.00 97.75 86 GLN A N 1
ATOM 628 C CA . GLN A 1 86 ? 6.723 0.143 -2.329 1.00 97.75 86 GLN A CA 1
ATOM 629 C C . GLN A 1 86 ? 6.249 0.383 -3.760 1.00 97.75 86 GLN A C 1
ATOM 631 O O . GLN A 1 86 ? 7.075 0.615 -4.641 1.00 97.75 86 GLN A O 1
ATOM 636 N N . LEU A 1 87 ? 4.935 0.382 -3.996 1.00 98.25 87 LEU A N 1
ATOM 637 C CA . LEU A 1 87 ? 4.375 0.710 -5.308 1.00 98.25 87 LEU A CA 1
ATOM 638 C C . LEU A 1 87 ? 4.778 2.114 -5.757 1.00 98.25 87 LEU A C 1
ATOM 640 O O . LEU A 1 87 ? 5.159 2.303 -6.912 1.00 98.25 87 LEU A O 1
ATOM 644 N N . ALA A 1 88 ? 4.741 3.087 -4.845 1.00 97.75 88 ALA A N 1
ATOM 645 C CA . ALA A 1 88 ? 5.180 4.443 -5.132 1.00 97.75 88 ALA A CA 1
ATOM 646 C C . ALA A 1 88 ? 6.670 4.499 -5.499 1.00 97.75 88 ALA A C 1
ATOM 648 O O . ALA A 1 88 ? 7.038 5.150 -6.480 1.00 97.75 88 ALA A O 1
ATOM 649 N N . GLY A 1 89 ? 7.517 3.785 -4.750 1.00 96.75 89 GLY A N 1
ATOM 650 C CA . GLY A 1 89 ? 8.949 3.666 -5.027 1.00 96.75 89 GLY A CA 1
ATOM 651 C C . GLY A 1 89 ? 9.238 3.098 -6.418 1.00 96.75 89 GLY A C 1
ATOM 652 O O . GLY A 1 89 ? 9.998 3.697 -7.178 1.00 96.75 89 GLY A O 1
ATOM 653 N N . GLU A 1 90 ? 8.576 2.001 -6.786 1.00 97.88 90 GLU A N 1
ATOM 654 C CA . GLU A 1 90 ? 8.739 1.367 -8.101 1.00 97.88 90 GLU A CA 1
ATOM 655 C C . GLU A 1 90 ? 8.214 2.240 -9.247 1.00 97.88 90 GLU A C 1
ATOM 657 O O . GLU A 1 90 ? 8.888 2.396 -10.267 1.00 97.88 90 GLU A O 1
ATOM 662 N N . CYS A 1 91 ? 7.048 2.876 -9.082 1.00 98.00 91 CYS A N 1
ATOM 663 C CA . CYS A 1 91 ? 6.518 3.803 -10.089 1.00 98.00 91 CYS A CA 1
ATOM 664 C C . CYS A 1 91 ? 7.486 4.969 -10.326 1.00 98.00 91 CYS A C 1
ATOM 666 O O . CYS A 1 91 ? 7.763 5.333 -11.470 1.00 98.00 91 CYS A O 1
ATOM 668 N N . ARG A 1 92 ? 8.072 5.509 -9.250 1.00 96.81 92 ARG A N 1
ATOM 669 C CA . ARG A 1 92 ? 9.077 6.572 -9.330 1.00 96.81 92 ARG A CA 1
ATOM 670 C C . ARG A 1 92 ? 10.349 6.101 -10.031 1.00 96.81 92 ARG A C 1
ATOM 672 O O . ARG A 1 92 ? 10.880 6.842 -10.854 1.00 96.81 92 ARG A O 1
ATOM 679 N N . ALA A 1 93 ? 10.810 4.882 -9.753 1.00 96.94 93 ALA A N 1
ATOM 680 C CA . ALA A 1 93 ? 11.971 4.290 -10.417 1.00 96.94 93 ALA A CA 1
ATOM 681 C C . ALA A 1 93 ? 11.757 4.110 -11.931 1.00 96.94 93 ALA A C 1
ATOM 683 O O . ALA A 1 93 ? 12.694 4.277 -12.710 1.00 96.94 93 ALA A O 1
ATOM 684 N N . LEU A 1 94 ? 10.520 3.843 -12.359 1.00 97.25 94 LEU A N 1
ATOM 685 C CA . LEU A 1 94 ? 10.130 3.796 -13.773 1.00 97.25 94 LEU A CA 1
ATOM 686 C C . LEU A 1 94 ? 9.877 5.177 -14.405 1.00 97.25 94 LEU A C 1
ATOM 688 O O . LEU A 1 94 ? 9.621 5.258 -15.605 1.00 97.25 94 LEU A O 1
ATOM 692 N N . GLY A 1 95 ? 9.947 6.259 -13.626 1.00 97.44 95 GLY A N 1
ATOM 693 C CA . GLY A 1 95 ? 9.686 7.621 -14.094 1.00 97.44 95 GLY A CA 1
ATOM 694 C C . GLY A 1 95 ? 8.204 8.006 -14.161 1.00 97.44 95 GLY A C 1
ATOM 695 O O . GLY A 1 95 ? 7.886 9.084 -14.663 1.00 97.44 95 GLY A O 1
ATOM 696 N N . ASP A 1 96 ? 7.295 7.182 -13.633 1.00 97.75 96 ASP A N 1
ATOM 697 C CA . ASP A 1 96 ? 5.871 7.508 -13.522 1.00 97.75 96 ASP A CA 1
ATOM 698 C C . ASP A 1 96 ? 5.584 8.239 -12.203 1.00 97.75 96 ASP A C 1
ATOM 700 O O . ASP A 1 96 ? 5.123 7.671 -11.207 1.00 97.75 96 ASP A O 1
ATOM 704 N N . ALA A 1 97 ? 5.887 9.538 -12.194 1.00 96.88 97 ALA A N 1
ATOM 705 C CA . ALA A 1 97 ? 5.674 10.390 -11.028 1.00 96.88 97 ALA A CA 1
ATOM 706 C C . ALA A 1 97 ? 4.191 10.494 -10.628 1.00 96.88 97 ALA A C 1
ATOM 708 O O . ALA A 1 97 ? 3.884 10.579 -9.443 1.00 96.88 97 ALA A O 1
ATOM 709 N N . ALA A 1 98 ? 3.265 10.452 -11.592 1.00 97.81 98 ALA A N 1
ATOM 710 C CA . ALA A 1 98 ? 1.837 10.588 -11.311 1.00 97.81 98 ALA A CA 1
ATOM 711 C C . ALA A 1 98 ? 1.279 9.352 -10.589 1.00 97.81 98 ALA A C 1
ATOM 713 O O . ALA A 1 98 ? 0.525 9.488 -9.618 1.00 97.81 98 ALA A O 1
ATOM 714 N N . ALA A 1 99 ? 1.668 8.150 -11.026 1.00 97.69 99 ALA A N 1
ATOM 715 C CA . ALA A 1 99 ? 1.327 6.919 -10.321 1.00 97.69 99 ALA A CA 1
ATOM 716 C C . ALA A 1 99 ? 2.005 6.856 -8.945 1.00 97.69 99 ALA A C 1
ATOM 718 O O . ALA A 1 99 ? 1.354 6.491 -7.964 1.00 97.69 99 ALA A O 1
ATOM 719 N N . ALA A 1 100 ? 3.272 7.278 -8.850 1.00 98.19 100 ALA A N 1
ATOM 720 C CA . ALA A 1 100 ? 3.994 7.324 -7.581 1.00 98.19 100 ALA A CA 1
ATOM 721 C C . ALA A 1 100 ? 3.289 8.214 -6.547 1.00 98.19 100 ALA A C 1
ATOM 723 O O . ALA A 1 100 ? 2.997 7.754 -5.445 1.00 98.19 100 ALA A O 1
ATOM 724 N N . ASP A 1 101 ? 2.936 9.444 -6.930 1.00 98.25 101 ASP A N 1
ATOM 725 C CA . ASP A 1 101 ? 2.202 10.383 -6.077 1.00 98.25 101 ASP A CA 1
ATOM 726 C C . ASP A 1 101 ? 0.829 9.833 -5.668 1.00 98.25 101 ASP A C 1
ATOM 728 O O . ASP A 1 101 ? 0.358 10.070 -4.555 1.00 98.25 101 ASP A O 1
ATOM 732 N N . THR A 1 102 ? 0.179 9.079 -6.558 1.00 98.25 102 THR A N 1
ATOM 733 C CA . THR A 1 102 ? -1.125 8.474 -6.272 1.00 98.25 102 THR A CA 1
ATOM 734 C C . THR A 1 102 ? -1.021 7.415 -5.177 1.00 98.25 102 THR A C 1
ATOM 736 O O . THR A 1 102 ? -1.798 7.451 -4.221 1.00 98.25 102 THR A O 1
ATOM 739 N N . TYR A 1 103 ? -0.075 6.480 -5.297 1.00 98.38 103 TYR A N 1
ATOM 740 C CA . TYR A 1 103 ? 0.113 5.426 -4.299 1.00 98.38 103 TYR A CA 1
ATOM 741 C C . TYR A 1 103 ? 0.661 5.976 -2.982 1.00 98.38 103 TYR A C 1
ATOM 743 O O . TYR A 1 103 ? 0.137 5.636 -1.924 1.00 98.38 103 TYR A O 1
ATOM 751 N N . GLU A 1 104 ? 1.643 6.879 -3.033 1.00 97.75 104 GLU A N 1
ATOM 752 C CA . GLU A 1 104 ? 2.189 7.525 -1.837 1.00 97.75 104 GLU A CA 1
ATOM 753 C C . GLU A 1 104 ? 1.106 8.305 -1.084 1.00 97.75 104 GLU A C 1
ATOM 755 O O . GLU A 1 104 ? 0.982 8.159 0.128 1.00 97.75 104 GLU A O 1
ATOM 760 N N . GLY A 1 105 ? 0.260 9.060 -1.792 1.00 97.50 105 GLY A N 1
ATOM 761 C CA . GLY A 1 105 ? -0.848 9.790 -1.178 1.00 97.50 105 GLY A CA 1
ATOM 762 C C . GLY A 1 105 ? -1.905 8.882 -0.540 1.00 97.50 105 GLY A C 1
ATOM 763 O O . GLY A 1 105 ? -2.451 9.229 0.504 1.00 97.50 105 GLY A O 1
ATOM 764 N N . GLN A 1 106 ? -2.184 7.712 -1.128 1.00 97.75 106 GLN A N 1
ATOM 765 C CA . GLN A 1 106 ? -3.086 6.718 -0.527 1.00 97.75 106 GLN A CA 1
ATOM 766 C C . GLN A 1 106 ? -2.496 6.112 0.750 1.00 97.75 106 GLN A C 1
ATOM 768 O O . GLN A 1 106 ? -3.201 6.011 1.753 1.00 97.75 106 GLN A O 1
ATOM 773 N N . GLY A 1 107 ? -1.211 5.742 0.723 1.00 97.06 107 GLY A N 1
ATOM 774 C CA . GLY A 1 107 ? -0.509 5.230 1.900 1.00 97.06 107 GLY A CA 1
ATOM 775 C C . GLY A 1 107 ? -0.408 6.268 3.014 1.00 97.06 107 GLY A C 1
ATOM 776 O O . GLY A 1 107 ? -0.681 5.948 4.167 1.00 97.06 107 GLY A O 1
ATOM 777 N N . TYR A 1 108 ? -0.092 7.517 2.665 1.00 96.88 108 TYR A N 1
ATOM 778 C CA . TYR A 1 108 ? 0.007 8.619 3.619 1.00 96.88 108 TYR A CA 1
ATOM 779 C C . TYR A 1 108 ? -1.331 8.914 4.300 1.00 96.88 108 TYR A C 1
ATOM 781 O O . TYR A 1 108 ? -1.382 8.957 5.522 1.00 96.88 108 TYR A O 1
ATOM 789 N N . LEU A 1 109 ? -2.425 9.026 3.534 1.00 96.69 109 LEU A N 1
ATOM 790 C CA . LEU A 1 109 ? -3.755 9.229 4.113 1.00 96.69 109 LEU A CA 1
ATOM 791 C C . LEU A 1 109 ? -4.138 8.093 5.068 1.00 96.69 109 LEU A C 1
ATOM 793 O O . LEU A 1 109 ? -4.670 8.349 6.144 1.00 96.69 109 LEU A O 1
ATOM 797 N N . LEU A 1 110 ? -3.900 6.839 4.673 1.00 96.00 110 LEU A N 1
ATOM 798 C CA . LEU A 1 110 ? -4.227 5.706 5.533 1.00 96.00 110 LEU A CA 1
ATOM 799 C C . LEU A 1 110 ? -3.422 5.760 6.838 1.00 96.00 110 LEU A C 1
ATOM 801 O O . LEU A 1 110 ? -3.994 5.576 7.906 1.00 96.00 110 LEU A O 1
ATOM 805 N N . ALA A 1 111 ? -2.132 6.085 6.764 1.00 96.56 111 ALA A N 1
ATOM 806 C CA . ALA A 1 111 ? -1.302 6.270 7.948 1.00 96.56 111 ALA A CA 1
ATOM 807 C C . ALA A 1 111 ? -1.785 7.420 8.848 1.00 96.56 111 ALA A C 1
ATOM 809 O O . ALA A 1 111 ? -1.783 7.272 10.066 1.00 96.56 111 ALA A O 1
ATOM 810 N N . GLU A 1 112 ? -2.227 8.544 8.271 1.00 96.25 112 GLU A N 1
ATOM 811 C CA . GLU A 1 112 ? -2.826 9.652 9.030 1.00 96.25 112 GLU A CA 1
ATOM 812 C C . GLU A 1 112 ? -4.100 9.212 9.761 1.00 96.25 112 GLU A C 1
ATOM 814 O O . GLU A 1 112 ? -4.253 9.510 10.941 1.00 96.25 112 GLU A O 1
ATOM 819 N N . ILE A 1 113 ? -4.985 8.463 9.096 1.00 95.19 113 ILE A N 1
ATOM 820 C CA . ILE A 1 113 ? -6.209 7.932 9.718 1.00 95.19 113 ILE A CA 1
ATOM 821 C C . ILE A 1 113 ? -5.856 7.007 10.887 1.00 95.19 113 ILE A C 1
ATOM 823 O O . ILE A 1 113 ? -6.381 7.175 11.982 1.00 95.19 113 ILE A O 1
ATOM 827 N N . MET A 1 114 ? -4.918 6.078 10.689 1.00 95.31 114 MET A N 1
ATOM 828 C CA . MET A 1 114 ? -4.479 5.168 11.753 1.00 95.31 114 MET A CA 1
ATOM 829 C C . MET A 1 114 ? -3.864 5.928 12.935 1.00 95.31 114 MET A C 1
ATOM 831 O O . MET A 1 114 ? -4.133 5.603 14.090 1.00 95.31 114 MET A O 1
ATOM 835 N N . ALA A 1 115 ? -3.072 6.968 12.662 1.00 96.25 115 ALA A N 1
ATOM 836 C CA . ALA A 1 115 ? -2.507 7.834 13.691 1.00 96.25 115 ALA A CA 1
ATOM 837 C C . ALA A 1 115 ? -3.597 8.569 14.493 1.00 96.25 115 ALA A C 1
ATOM 839 O O . ALA A 1 115 ? -3.515 8.646 15.719 1.00 96.25 115 ALA A O 1
ATOM 840 N N . GLU A 1 116 ? -4.631 9.082 13.821 1.00 94.81 116 GLU A N 1
ATOM 841 C CA . GLU A 1 116 ? -5.792 9.716 14.462 1.00 94.81 116 GLU A CA 1
ATOM 842 C C . GLU A 1 116 ? -6.603 8.729 15.317 1.00 94.81 116 GLU A C 1
ATOM 844 O O . GLU A 1 116 ? -7.150 9.113 16.352 1.00 94.81 116 GLU A O 1
ATOM 849 N N . GLU A 1 117 ? -6.640 7.457 14.920 1.00 93.62 117 GLU A N 1
ATOM 850 C CA . GLU A 1 117 ? -7.263 6.355 15.663 1.00 93.62 117 GLU A CA 1
ATOM 851 C C . GLU A 1 117 ? -6.394 5.827 16.822 1.00 93.62 117 GLU A C 1
ATOM 853 O O . GLU A 1 117 ?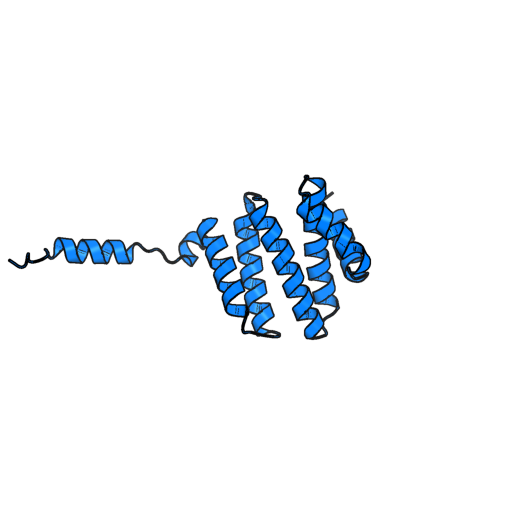 -6.837 4.969 17.588 1.00 93.62 117 GLU A O 1
ATOM 858 N N . GLY A 1 118 ? -5.189 6.378 17.008 1.00 95.50 118 GLY A N 1
ATOM 859 C CA . GLY A 1 118 ? -4.311 6.093 18.145 1.00 95.50 118 GLY A CA 1
ATOM 860 C C . GLY A 1 118 ? -3.147 5.144 17.854 1.00 95.50 118 GLY A C 1
ATOM 861 O O . GLY A 1 118 ? -2.500 4.687 18.795 1.00 95.50 118 GLY A O 1
ATOM 862 N N . ASP A 1 119 ? -2.849 4.842 16.587 1.00 95.62 119 ASP A N 1
ATOM 863 C CA . ASP A 1 119 ? -1.649 4.089 16.210 1.00 95.62 119 ASP A CA 1
ATOM 864 C C . ASP A 1 119 ? -0.393 4.979 16.300 1.00 95.62 119 ASP A C 1
ATOM 866 O O . ASP A 1 119 ? -0.050 5.720 15.373 1.00 95.62 119 ASP A O 1
ATOM 870 N N . GLU A 1 120 ? 0.301 4.917 17.440 1.00 96.06 120 GLU A N 1
ATOM 871 C CA . GLU A 1 120 ? 1.488 5.736 17.735 1.00 96.06 120 GLU A CA 1
ATOM 872 C C . GLU A 1 120 ? 2.659 5.491 16.767 1.00 96.06 120 GLU A C 1
ATOM 874 O O . GLU A 1 120 ? 3.429 6.417 16.472 1.00 96.06 120 GLU A O 1
ATOM 879 N N . ASP A 1 121 ? 2.781 4.274 16.230 1.00 94.75 121 ASP A N 1
ATOM 880 C CA . ASP A 1 121 ? 3.821 3.936 15.256 1.00 94.75 121 ASP A CA 1
ATOM 881 C C . ASP A 1 121 ? 3.543 4.637 13.922 1.00 94.75 121 ASP A C 1
ATOM 883 O O . ASP A 1 121 ? 4.445 5.235 13.323 1.00 94.75 121 ASP A O 1
ATOM 887 N N . MET A 1 122 ? 2.280 4.640 13.480 1.00 96.25 122 MET A N 1
ATOM 888 C CA . MET A 1 122 ? 1.872 5.383 12.284 1.00 96.25 122 MET A CA 1
ATOM 889 C C . MET A 1 122 ? 1.976 6.893 12.496 1.00 96.25 122 MET A C 1
ATOM 891 O O . MET A 1 122 ? 2.453 7.590 11.602 1.00 96.25 122 MET A O 1
ATOM 895 N N . ALA A 1 123 ? 1.632 7.404 13.683 1.00 95.62 123 ALA A N 1
ATOM 896 C CA . ALA A 1 123 ? 1.814 8.817 14.016 1.00 95.62 123 ALA A CA 1
ATOM 897 C C . ALA A 1 123 ? 3.290 9.235 13.909 1.00 95.62 123 ALA A C 1
ATOM 899 O O . ALA A 1 123 ? 3.621 10.243 13.277 1.00 95.62 123 ALA A O 1
ATOM 900 N N . SER A 1 124 ? 4.190 8.425 14.469 1.00 95.50 124 SER A N 1
ATOM 901 C CA . SER A 1 124 ? 5.637 8.650 14.397 1.00 95.50 124 SER A CA 1
ATOM 902 C C . SER A 1 124 ? 6.145 8.610 12.956 1.00 95.50 124 SER A C 1
ATOM 904 O O . SER A 1 124 ? 6.931 9.470 12.550 1.00 95.50 124 SER A O 1
ATOM 906 N N . MET A 1 125 ? 5.666 7.651 12.162 1.00 93.56 125 MET A N 1
ATOM 907 C CA . MET A 1 125 ? 6.006 7.541 10.746 1.00 93.56 125 MET A CA 1
ATOM 908 C C . MET A 1 125 ? 5.527 8.760 9.947 1.00 93.56 125 MET A C 1
ATOM 910 O O . MET A 1 125 ? 6.326 9.318 9.200 1.00 93.56 125 MET A O 1
ATOM 914 N N . VAL A 1 126 ? 4.280 9.210 10.128 1.00 94.56 126 VAL A N 1
ATOM 915 C CA . VAL A 1 126 ? 3.716 10.394 9.450 1.00 94.56 126 VAL A CA 1
ATOM 916 C C . VAL A 1 126 ? 4.548 11.641 9.743 1.00 94.56 126 VAL A C 1
ATOM 918 O O . VAL A 1 126 ? 4.869 12.401 8.827 1.00 94.56 126 VAL A O 1
ATOM 921 N N . VAL A 1 127 ? 4.943 11.843 11.005 1.00 94.31 127 VAL A N 1
ATOM 922 C CA . VAL A 1 127 ? 5.811 12.962 11.401 1.00 94.31 127 VAL A CA 1
ATOM 923 C C . VAL A 1 127 ? 7.184 12.847 10.741 1.00 94.31 127 VAL A C 1
ATOM 925 O O . VAL A 1 127 ? 7.687 13.829 10.194 1.00 94.31 127 VAL A O 1
ATOM 928 N N . ALA A 1 128 ? 7.785 11.655 10.757 1.00 91.69 128 ALA A N 1
ATOM 929 C CA . ALA A 1 128 ? 9.098 11.420 10.162 1.00 91.69 128 ALA A CA 1
ATOM 930 C C . ALA A 1 128 ? 9.095 11.588 8.633 1.00 91.69 128 ALA A C 1
ATOM 932 O O . ALA A 1 128 ? 10.081 12.058 8.061 1.00 91.69 128 ALA A O 1
ATOM 933 N N . SER A 1 129 ? 7.995 11.234 7.965 1.00 87.88 129 SER A N 1
ATOM 934 C CA . SER A 1 129 ? 7.873 11.298 6.509 1.00 87.88 129 SER A CA 1
ATOM 935 C C . SER A 1 129 ? 7.362 12.642 5.993 1.00 87.88 129 SER A C 1
ATOM 937 O O . SER A 1 129 ? 7.482 12.892 4.798 1.00 87.88 129 SER A O 1
ATOM 939 N N . ALA A 1 130 ? 6.832 13.525 6.846 1.00 85.75 130 ALA A N 1
ATOM 940 C CA . ALA A 1 130 ? 6.147 14.756 6.434 1.00 85.75 130 ALA A CA 1
ATOM 941 C C . ALA A 1 130 ? 6.958 15.645 5.470 1.00 85.75 130 ALA A C 1
ATOM 943 O O . ALA A 1 130 ? 6.392 16.250 4.568 1.00 85.75 130 ALA A O 1
ATOM 944 N N . ALA A 1 131 ? 8.283 15.714 5.631 1.00 86.25 131 ALA A N 1
ATOM 945 C CA . ALA A 1 131 ? 9.150 16.500 4.747 1.00 86.25 131 ALA A CA 1
ATOM 946 C C . ALA A 1 131 ? 9.532 15.778 3.439 1.00 86.25 131 ALA A C 1
ATOM 948 O O . ALA A 1 131 ? 10.019 16.418 2.508 1.00 86.25 131 ALA A O 1
ATOM 949 N N . ALA A 1 132 ? 9.365 14.455 3.386 1.00 87.88 132 ALA A N 1
ATOM 950 C CA . ALA A 1 132 ? 9.729 13.611 2.251 1.00 87.88 132 ALA A CA 1
ATOM 951 C C . ALA A 1 132 ? 8.549 13.336 1.307 1.00 87.88 132 ALA A C 1
ATOM 953 O O . ALA A 1 132 ? 8.776 13.031 0.136 1.00 87.88 132 ALA A O 1
ATOM 954 N N . VAL A 1 133 ? 7.313 13.462 1.802 1.00 91.44 133 VAL A N 1
ATOM 955 C CA . VAL A 1 133 ? 6.101 13.263 1.004 1.00 91.44 133 VAL A CA 1
ATOM 956 C C . VAL A 1 133 ? 6.022 14.319 -0.095 1.00 91.44 133 VAL A C 1
ATOM 958 O O . VAL A 1 133 ? 6.194 15.520 0.132 1.00 91.44 133 VAL A O 1
ATOM 961 N N . SER A 1 134 ? 5.767 13.868 -1.322 1.00 94.19 134 SER A N 1
ATOM 962 C CA . SER A 1 134 ? 5.716 14.774 -2.464 1.00 94.19 134 SER A CA 1
ATOM 963 C C . SER A 1 134 ? 4.504 15.725 -2.388 1.00 94.19 134 SER A C 1
ATOM 965 O O . SER A 1 134 ? 3.444 15.374 -1.854 1.00 94.19 134 SER A O 1
ATOM 967 N N . PRO A 1 135 ? 4.576 16.926 -2.997 1.00 95.88 135 PRO A N 1
ATOM 968 C CA . PRO A 1 135 ? 3.410 17.806 -3.099 1.00 95.88 135 PRO A CA 1
ATOM 969 C C . PRO A 1 135 ? 2.208 17.153 -3.802 1.00 95.88 135 PRO A C 1
ATOM 971 O O . PRO A 1 135 ? 1.056 17.434 -3.459 1.00 95.88 135 PRO A O 1
ATOM 974 N N . GLY A 1 136 ? 2.455 16.282 -4.788 1.00 96.50 136 GLY A N 1
ATOM 975 C CA . GLY A 1 136 ? 1.401 15.547 -5.485 1.00 96.50 136 GLY A CA 1
ATOM 976 C C . GLY A 1 136 ? 0.760 14.469 -4.611 1.00 96.50 136 GLY A C 1
ATOM 977 O O . GLY A 1 136 ? -0.464 14.317 -4.635 1.00 96.50 136 GLY A O 1
ATOM 978 N N . ALA A 1 137 ? 1.549 13.798 -3.771 1.00 97.00 137 ALA A N 1
ATOM 979 C CA . ALA A 1 137 ? 1.058 12.851 -2.779 1.00 97.00 137 ALA A CA 1
ATOM 980 C C . ALA A 1 137 ? 0.184 13.543 -1.724 1.00 97.00 137 ALA A C 1
ATOM 982 O O . ALA A 1 137 ? -0.942 13.104 -1.494 1.00 97.00 137 ALA A O 1
ATOM 983 N N . HIS A 1 138 ? 0.609 14.693 -1.185 1.00 96.19 138 HIS A N 1
ATOM 984 C CA . HIS A 1 138 ? -0.228 15.499 -0.283 1.00 96.19 138 HIS A CA 1
ATOM 985 C C . HIS A 1 138 ? -1.546 15.934 -0.931 1.00 96.19 138 HIS A C 1
ATOM 987 O O . HIS A 1 138 ? -2.608 15.866 -0.309 1.00 96.19 138 HIS A O 1
ATOM 993 N N . LYS A 1 139 ? -1.508 16.364 -2.198 1.00 97.00 139 LYS A N 1
ATOM 994 C CA . LYS A 1 139 ? -2.723 16.729 -2.937 1.00 97.00 139 LYS A CA 1
ATOM 995 C C . LYS A 1 139 ? -3.663 15.533 -3.099 1.00 97.00 139 LYS A C 1
ATOM 997 O O . LYS A 1 139 ? -4.876 15.697 -2.965 1.00 97.00 139 LYS A O 1
ATOM 1002 N N . THR A 1 140 ? -3.118 14.353 -3.387 1.00 97.44 140 THR A N 1
ATOM 1003 C CA . THR A 1 140 ? -3.893 13.112 -3.493 1.00 97.44 140 THR A CA 1
ATOM 1004 C C . THR A 1 140 ? -4.514 12.737 -2.153 1.00 97.44 140 THR A C 1
ATOM 1006 O O . THR A 1 140 ? -5.727 12.542 -2.099 1.00 97.44 140 THR A O 1
ATOM 1009 N N . ALA A 1 141 ? -3.723 12.709 -1.077 1.00 96.50 141 ALA A N 1
ATOM 1010 C CA . ALA A 1 141 ? -4.190 12.422 0.277 1.00 96.50 141 ALA A CA 1
ATOM 1011 C C . ALA A 1 141 ? -5.328 13.367 0.685 1.00 96.50 141 ALA A C 1
ATOM 1013 O O . ALA A 1 141 ? -6.402 12.914 1.073 1.00 96.50 141 ALA A O 1
ATOM 1014 N N . LYS A 1 142 ? -5.153 14.679 0.472 1.00 96.25 142 LYS A N 1
ATOM 1015 C CA . LYS A 1 142 ? -6.189 15.686 0.735 1.00 96.25 142 LYS 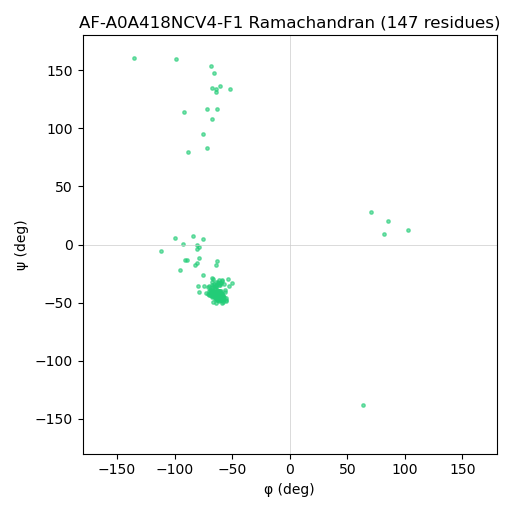A CA 1
ATOM 1016 C C . LYS A 1 142 ? -7.475 15.424 -0.050 1.00 96.25 142 LYS A C 1
ATOM 1018 O O . LYS A 1 142 ? -8.552 15.415 0.535 1.00 96.25 142 LYS A O 1
ATOM 1023 N N . LYS A 1 143 ? -7.374 15.190 -1.363 1.00 96.88 143 LYS A N 1
ATOM 1024 C CA . LYS A 1 143 ? -8.544 14.909 -2.212 1.00 96.88 143 LYS A CA 1
ATOM 1025 C C . LYS A 1 143 ? -9.300 13.665 -1.736 1.00 96.88 143 LYS A C 1
ATOM 1027 O O . LYS A 1 143 ? -10.523 13.634 -1.788 1.00 96.88 143 LYS A O 1
ATOM 1032 N N . LEU A 1 144 ? -8.573 12.630 -1.325 1.00 96.06 144 LEU A N 1
ATOM 1033 C CA . LEU A 1 144 ? -9.166 11.402 -0.807 1.00 96.06 144 LEU A CA 1
ATOM 1034 C C . LEU A 1 144 ? -9.813 11.629 0.565 1.00 96.06 144 LEU A C 1
ATOM 1036 O O . LEU A 1 144 ? -10.922 11.153 0.780 1.00 96.06 144 LEU A O 1
ATOM 1040 N N . ARG A 1 145 ? -9.178 12.411 1.448 1.00 95.06 145 ARG A N 1
ATOM 1041 C CA . ARG A 1 145 ? -9.741 12.804 2.748 1.00 95.06 145 ARG A CA 1
ATOM 1042 C C . ARG A 1 145 ? -11.071 13.536 2.585 1.00 95.06 145 ARG A C 1
ATOM 1044 O O . ARG A 1 145 ? -12.032 13.213 3.266 1.00 95.06 145 ARG A O 1
ATOM 1051 N N . GLU A 1 146 ? -11.143 14.470 1.642 1.00 95.06 146 GLU A N 1
ATOM 1052 C CA . GLU A 1 146 ? -12.371 15.205 1.306 1.00 95.06 146 GLU A CA 1
ATOM 1053 C C . GLU A 1 146 ? -13.491 14.306 0.750 1.00 95.06 146 GLU A C 1
ATOM 1055 O O . GLU A 1 146 ? -14.641 14.724 0.724 1.00 95.06 146 GLU A O 1
ATOM 1060 N N . ALA A 1 147 ? -13.179 13.092 0.284 1.00 93.00 147 ALA A N 1
ATOM 1061 C CA . ALA A 1 147 ? -14.169 12.156 -0.249 1.00 93.00 147 ALA A CA 1
ATOM 1062 C C . ALA A 1 147 ? -14.750 11.199 0.808 1.00 93.00 147 ALA A C 1
ATOM 1064 O O . ALA A 1 147 ? -15.732 10.517 0.516 1.00 93.00 147 ALA A O 1
ATOM 1065 N N . ILE A 1 148 ? -14.136 11.112 1.993 1.00 86.56 148 ILE A N 1
ATOM 1066 C CA . ILE A 1 148 ? -14.535 10.193 3.075 1.00 86.56 148 ILE A CA 1
ATOM 1067 C C . ILE A 1 148 ? -15.112 10.908 4.308 1.00 86.56 148 ILE A C 1
ATOM 1069 O O . ILE A 1 148 ? -15.565 10.233 5.230 1.00 86.56 148 ILE A O 1
ATOM 1073 N N . VAL A 1 149 ? -15.094 12.245 4.323 1.00 66.56 149 VAL A N 1
ATOM 1074 C CA . VAL A 1 149 ? -15.686 13.120 5.354 1.00 66.56 149 VAL A CA 1
ATOM 1075 C C . VAL A 1 149 ? -16.936 13.783 4.791 1.00 66.56 149 VAL A C 1
ATOM 1077 O O . VAL A 1 149 ? -17.942 13.860 5.531 1.00 66.56 149 VAL A O 1
#

Nearest PDB structures (foldseek):
  7c0q-assembly2_D  TM=6.426E-01  e=1.725E+00  Legionella pneumophila
  7nmz-assembly1_AA  TM=3.651E-01  e=1.005E+00  Homo sapiens
  7c0q-assembly1_C  TM=5.402E-01  e=3.978E+00  Legionella pneumophila
  6yvg-assembly1_A  TM=6.268E-01  e=6.831E+00  Legionella pneumophila subsp. pneumophila str. Philadelphia 1
  6a5q-assembly2_C-2  TM=3.704E-01  e=2.317E+00  Homo sapiens

Radius of gyration: 20.69 Å; Cα contacts (8 Å, |Δi|>4): 167; chains: 1; bounding box: 29×75×32 Å

Mean predicted aligned error: 7.97 Å

pLDDT: mean 89.77, std 12.65, range [43.25, 98.44]

Organism: NCBI:txid2306995

Foldseek 3Di:
DDDDDDPCNVVVVVVVVVPPDPLVVCVVVLPLVSLQVQLVVLCVVLPPPAAPSNLVSLVRSLVSLVSSCPVPDPVSLVSNLVSLCVNLVRCVVVVNNLSNLQSNLVSLLSLVVVVVVPPVVSVVVNVVCVVVRDPSSVVNNVVVVVVVD